Protein AF-A0A3P6QMV1-F1 (afdb_monomer_lite)

InterPro domains:
  IPR007472 N-end rule aminoacyl transferase, C-terminal [PF04377] (5-106)
  IPR030700 N-end rule aminoacyl transferase [PTHR21367] (3-105)

Organism: Dibothriocephalus latus (NCBI:txid60516)

Sequence (137 aa):
MAAEHKVYADYQMAVHGDSADEVKLSQFLRFLVQSPLVSSDSGRKQKKGEEAPGFGSYHQQYWLDGEKLIAIGVVDLLPGCLSSVYLFYHPDYAFLRLGTYAALRFAHESRVYLALSPPPPRFPFYFRLFLVAVGSA

Structure (mmCIF, N/CA/C/O backbone):
data_AF-A0A3P6QMV1-F1
#
_entry.id   AF-A0A3P6QMV1-F1
#
loop_
_atom_site.group_PDB
_atom_site.id
_atom_site.type_symbol
_atom_site.label_atom_id
_atom_site.label_alt_id
_atom_site.label_comp_id
_atom_site.label_asym_id
_atom_site.label_entity_id
_atom_site.label_seq_id
_atom_site.pdbx_PDB_ins_code
_atom_site.Cartn_x
_atom_site.Cartn_y
_atom_site.Cartn_z
_atom_site.occupancy
_atom_site.B_iso_or_equiv
_atom_site.auth_seq_id
_atom_site.auth_comp_id
_atom_site.auth_asym_id
_atom_site.auth_atom_id
_atom_site.pdbx_PDB_model_num
ATOM 1 N N . MET A 1 1 ? 3.084 10.253 3.463 1.00 76.50 1 MET A N 1
ATOM 2 C CA . MET A 1 1 ? 3.637 9.765 4.752 1.00 76.50 1 MET A CA 1
ATOM 3 C C . MET A 1 1 ? 2.637 9.718 5.904 1.00 76.50 1 MET A C 1
ATOM 5 O O . MET A 1 1 ? 2.316 8.614 6.311 1.00 76.50 1 MET A O 1
ATOM 9 N N . ALA A 1 2 ? 2.119 10.835 6.442 1.00 86.81 2 ALA A N 1
ATOM 10 C CA . ALA A 1 2 ? 1.212 10.777 7.607 1.00 86.81 2 ALA A CA 1
ATOM 11 C C . ALA A 1 2 ? -0.096 10.006 7.327 1.00 86.81 2 ALA A C 1
ATOM 13 O O . ALA A 1 2 ? -0.497 9.161 8.122 1.00 86.81 2 ALA A O 1
ATOM 14 N N . ALA A 1 3 ? -0.712 10.241 6.162 1.00 92.75 3 ALA A N 1
ATOM 15 C CA . ALA A 1 3 ? -1.906 9.512 5.729 1.00 92.75 3 ALA A CA 1
ATOM 16 C C . ALA A 1 3 ? -1.643 8.004 5.559 1.00 92.75 3 ALA A C 1
ATOM 18 O O . ALA A 1 3 ? -2.430 7.182 6.009 1.00 92.75 3 ALA A O 1
ATOM 19 N N . GLU A 1 4 ? -0.508 7.634 4.967 1.00 95.38 4 GLU A N 1
ATOM 20 C CA . GLU A 1 4 ? -0.131 6.230 4.756 1.00 95.38 4 GLU A CA 1
ATOM 21 C C . GLU A 1 4 ? 0.153 5.514 6.075 1.00 95.38 4 GLU A C 1
ATOM 23 O O . GLU A 1 4 ? -0.326 4.404 6.275 1.00 95.38 4 GLU A O 1
ATOM 28 N N . HIS A 1 5 ? 0.863 6.165 7.004 1.00 95.25 5 HIS A N 1
ATOM 29 C CA . HIS A 1 5 ? 1.082 5.620 8.342 1.00 95.25 5 HIS A CA 1
ATOM 30 C C . HIS A 1 5 ? -0.243 5.380 9.070 1.00 95.25 5 HIS A C 1
ATOM 32 O O . HIS A 1 5 ? -0.383 4.375 9.757 1.00 95.25 5 HIS A O 1
ATOM 38 N N . LYS A 1 6 ? -1.232 6.269 8.894 1.00 96.31 6 LYS A N 1
ATOM 39 C CA . LYS A 1 6 ? -2.564 6.061 9.466 1.00 96.31 6 LYS A CA 1
ATOM 40 C C . LYS A 1 6 ? -3.220 4.795 8.905 1.00 96.31 6 LYS A C 1
ATOM 42 O O . LYS A 1 6 ? -3.659 3.962 9.685 1.00 96.31 6 LYS A O 1
ATOM 47 N N . VAL A 1 7 ? -3.229 4.620 7.580 1.00 97.06 7 VAL A N 1
ATOM 48 C CA . VAL A 1 7 ? -3.792 3.412 6.947 1.00 97.06 7 VAL A CA 1
ATOM 49 C C . VAL A 1 7 ? -3.051 2.153 7.408 1.00 97.06 7 VAL A C 1
ATOM 51 O O . VAL A 1 7 ? -3.685 1.139 7.677 1.00 97.06 7 VAL A O 1
ATOM 54 N N . TYR A 1 8 ? -1.724 2.220 7.543 1.00 96.50 8 TYR A N 1
ATOM 55 C CA . TYR A 1 8 ? -0.920 1.128 8.091 1.00 96.50 8 TYR A CA 1
ATOM 56 C C . TYR A 1 8 ? -1.321 0.794 9.528 1.00 96.50 8 TYR A C 1
ATOM 58 O O . TYR A 1 8 ? -1.533 -0.374 9.834 1.00 96.50 8 TYR A O 1
ATOM 66 N N . ALA A 1 9 ? -1.457 1.799 10.393 1.00 96.31 9 ALA A N 1
ATOM 67 C CA . ALA A 1 9 ? -1.820 1.593 11.788 1.00 96.31 9 ALA A CA 1
ATOM 68 C C . ALA A 1 9 ? -3.217 0.990 11.939 1.00 96.31 9 ALA A C 1
ATOM 70 O O . ALA A 1 9 ? -3.372 -0.015 12.628 1.00 96.31 9 ALA A O 1
ATOM 71 N N . ASP A 1 10 ? -4.203 1.545 11.228 1.00 96.81 10 ASP A N 1
ATOM 72 C CA . ASP A 1 10 ? -5.565 1.011 11.217 1.00 96.81 10 ASP A CA 1
ATOM 73 C C . ASP A 1 10 ? -5.568 -0.457 10.742 1.00 96.81 10 ASP A C 1
ATOM 75 O O . ASP A 1 10 ? -6.268 -1.296 11.306 1.00 96.81 10 ASP A O 1
ATOM 79 N N . TYR A 1 11 ? -4.754 -0.784 9.729 1.00 96.88 11 TYR A N 1
ATOM 80 C CA . TYR A 1 11 ? -4.605 -2.145 9.215 1.00 96.88 11 TYR A CA 1
ATOM 81 C C . TYR A 1 11 ? -3.943 -3.094 10.223 1.00 96.88 11 TYR A C 1
ATOM 83 O O . TYR A 1 11 ? -4.471 -4.178 10.452 1.00 96.88 11 TYR A O 1
ATOM 91 N N . GLN A 1 12 ? -2.822 -2.708 10.845 1.00 96.12 12 GLN A N 1
ATOM 92 C CA . GLN A 1 12 ? -2.146 -3.541 11.851 1.00 96.12 12 GLN A CA 1
ATOM 93 C C . GLN A 1 12 ? -3.085 -3.854 13.020 1.00 96.12 12 GLN A C 1
ATOM 95 O O . GLN A 1 12 ? -3.250 -5.013 13.388 1.00 96.12 12 GLN A O 1
ATOM 100 N N . MET A 1 13 ? -3.794 -2.848 13.532 1.00 96.19 13 MET A N 1
ATOM 101 C CA . MET A 1 13 ? -4.713 -3.039 14.654 1.00 96.19 13 MET A CA 1
ATOM 102 C C . MET A 1 13 ? -5.917 -3.915 14.286 1.00 96.19 13 MET A C 1
ATOM 104 O O . MET A 1 13 ? -6.312 -4.782 15.060 1.00 96.19 13 MET A O 1
ATOM 108 N N . ALA A 1 14 ? -6.516 -3.707 13.109 1.00 96.19 14 ALA A N 1
ATOM 109 C CA . ALA A 1 14 ? -7.739 -4.413 12.726 1.00 96.19 14 ALA A CA 1
ATOM 110 C C . ALA A 1 14 ? -7.492 -5.819 12.157 1.00 96.19 14 ALA A C 1
ATOM 112 O O . ALA A 1 14 ? -8.328 -6.701 12.341 1.00 96.19 14 ALA A O 1
ATOM 113 N N . VAL A 1 15 ? -6.387 -6.021 11.433 1.00 93.69 15 VAL A N 1
ATOM 114 C CA . VAL A 1 15 ? -6.100 -7.269 10.703 1.00 93.69 15 VAL A CA 1
ATOM 115 C C . VAL A 1 15 ? -5.049 -8.118 11.412 1.00 93.69 15 VAL A C 1
ATOM 117 O O . VAL A 1 15 ? -5.172 -9.341 11.418 1.00 93.69 15 VAL A O 1
ATOM 120 N N . HIS A 1 16 ? -4.034 -7.499 12.022 1.00 92.12 16 HIS A N 1
ATOM 121 C CA . HIS A 1 16 ? -2.992 -8.217 12.766 1.00 92.12 16 HIS A CA 1
ATOM 122 C C . HIS A 1 16 ? -3.253 -8.276 14.277 1.00 92.12 16 HIS A C 1
ATOM 124 O O . HIS A 1 16 ? -2.718 -9.159 14.942 1.00 92.12 16 HIS A O 1
ATOM 130 N N . GLY A 1 17 ? -4.143 -7.427 14.799 1.00 93.56 17 GLY A N 1
ATOM 131 C CA . GLY A 1 17 ? -4.502 -7.407 16.218 1.00 93.56 17 GLY A CA 1
ATOM 132 C C . GLY A 1 17 ? -3.474 -6.708 17.107 1.00 93.56 17 GLY A C 1
ATOM 133 O O . GLY A 1 17 ? -3.569 -6.828 18.327 1.00 93.56 17 GLY A O 1
ATOM 134 N N . ASP A 1 18 ? -2.521 -5.987 16.511 1.00 93.94 18 ASP A N 1
ATOM 135 C CA . ASP A 1 18 ? -1.515 -5.206 17.229 1.00 93.94 18 ASP A CA 1
ATOM 136 C C . ASP A 1 18 ? -2.187 -4.125 18.090 1.00 93.94 18 ASP A C 1
ATOM 138 O O . ASP A 1 18 ? -3.172 -3.492 17.685 1.00 93.94 18 ASP A O 1
ATOM 142 N N . SER A 1 19 ? -1.640 -3.855 19.272 1.00 94.69 19 SER A N 1
ATOM 143 C CA . SER A 1 19 ? -2.094 -2.731 20.087 1.00 94.69 19 SER A CA 1
ATOM 144 C C . SER A 1 19 ? -1.562 -1.396 19.549 1.00 94.69 19 SER A C 1
ATOM 146 O O . SER A 1 19 ? -0.553 -1.315 18.847 1.00 94.69 19 SER A O 1
ATOM 148 N N . ALA A 1 20 ? -2.221 -0.288 19.900 1.00 92.12 20 ALA A N 1
ATOM 149 C CA . ALA A 1 20 ? -1.821 1.037 19.418 1.00 92.12 20 ALA A CA 1
ATOM 150 C C . ALA A 1 20 ? -0.386 1.438 19.833 1.00 92.12 20 ALA A C 1
ATOM 152 O O . ALA A 1 20 ? 0.255 2.231 19.146 1.00 92.12 20 ALA A O 1
ATOM 153 N N . ASP A 1 21 ? 0.125 0.907 20.947 1.00 91.81 21 ASP A N 1
ATOM 154 C CA . ASP A 1 21 ? 1.493 1.127 21.431 1.00 91.81 21 ASP A CA 1
ATOM 155 C C . ASP A 1 21 ? 2.549 0.244 20.734 1.00 91.81 21 ASP A C 1
ATOM 157 O O . ASP A 1 21 ? 3.736 0.602 20.697 1.00 91.81 21 ASP A O 1
ATOM 161 N N . GLU A 1 22 ? 2.125 -0.867 20.129 1.00 90.12 22 GLU A N 1
ATOM 162 C CA . GLU A 1 22 ? 2.971 -1.736 19.308 1.00 90.12 22 GLU A CA 1
ATOM 163 C C . GLU A 1 22 ? 3.198 -1.155 17.909 1.00 90.12 22 GLU A C 1
ATOM 165 O O . GLU A 1 22 ? 4.281 -1.320 17.342 1.00 90.12 22 GLU A O 1
ATOM 170 N N . VAL A 1 23 ? 2.237 -0.395 17.374 1.00 92.81 23 VAL A N 1
ATOM 171 C CA . VAL A 1 23 ? 2.340 0.223 16.045 1.00 92.81 23 VAL A CA 1
ATOM 172 C C . VAL A 1 23 ? 3.199 1.492 16.080 1.00 92.81 23 VAL A C 1
ATOM 174 O O . VAL A 1 23 ? 2.715 2.626 16.137 1.00 92.81 23 VAL A O 1
ATOM 177 N N . LYS A 1 24 ? 4.522 1.324 16.004 1.00 92.88 24 LYS A N 1
ATOM 178 C CA . LYS A 1 24 ? 5.463 2.455 16.025 1.00 92.88 24 LYS A CA 1
ATOM 179 C C . LYS A 1 24 ? 5.752 2.981 14.624 1.00 92.88 24 LYS A C 1
ATOM 181 O O . LYS A 1 24 ? 6.102 2.230 13.712 1.00 92.88 24 LYS A O 1
ATOM 186 N N . LEU A 1 25 ? 5.790 4.309 14.498 1.00 93.06 25 LEU A N 1
ATOM 187 C CA . LEU A 1 25 ? 6.206 4.989 13.266 1.00 93.06 25 LEU A CA 1
ATOM 188 C C . LEU A 1 25 ? 7.588 4.528 12.779 1.00 93.06 25 LEU A C 1
ATOM 190 O O . LEU A 1 25 ? 7.807 4.385 11.581 1.00 93.06 25 LEU A O 1
ATOM 194 N N . SER A 1 26 ? 8.523 4.255 13.691 1.00 93.12 26 SER A N 1
ATOM 195 C CA . SER A 1 26 ? 9.859 3.767 13.333 1.00 93.12 26 SER A CA 1
ATOM 196 C C . SER A 1 26 ? 9.832 2.399 12.646 1.00 93.12 26 SER A C 1
ATOM 198 O O . SER A 1 26 ? 10.632 2.166 11.741 1.00 93.12 26 SER A O 1
ATOM 200 N N . GLN A 1 27 ? 8.908 1.509 13.026 1.00 90.12 27 GLN A N 1
ATOM 201 C CA . GLN A 1 27 ? 8.728 0.219 12.358 1.00 90.12 27 GLN A CA 1
ATOM 202 C C . GLN A 1 27 ? 8.158 0.412 10.955 1.00 90.12 27 GLN A C 1
ATOM 204 O O . GLN A 1 27 ? 8.713 -0.152 10.017 1.00 90.12 27 GLN A O 1
ATOM 209 N N . PHE A 1 28 ? 7.138 1.262 10.799 1.00 92.38 28 PHE A N 1
ATOM 210 C CA . PHE A 1 28 ? 6.592 1.621 9.487 1.00 92.38 28 PHE A CA 1
ATOM 211 C C . PHE A 1 28 ? 7.672 2.185 8.556 1.00 92.38 28 PHE A C 1
ATOM 213 O O . PHE A 1 28 ? 7.842 1.705 7.437 1.00 92.38 28 PHE A O 1
ATOM 220 N N . LEU A 1 29 ? 8.451 3.161 9.038 1.00 92.56 29 LEU A N 1
ATOM 221 C CA . LEU A 1 29 ? 9.528 3.769 8.258 1.00 92.56 29 LEU A CA 1
ATOM 222 C C . LEU A 1 29 ? 10.574 2.732 7.847 1.00 92.56 29 LEU A C 1
ATOM 224 O O . LEU A 1 29 ? 10.938 2.663 6.679 1.00 92.56 29 LEU A O 1
ATOM 228 N N . ARG A 1 30 ? 11.039 1.905 8.786 1.00 90.31 30 ARG A N 1
ATOM 229 C CA . ARG A 1 30 ? 12.067 0.898 8.511 1.00 90.31 30 ARG A CA 1
ATOM 230 C C . ARG A 1 30 ? 11.584 -0.195 7.557 1.00 90.31 30 ARG A C 1
ATOM 232 O O . ARG A 1 30 ? 12.380 -0.687 6.771 1.00 90.31 30 ARG A O 1
ATOM 239 N N . PHE A 1 31 ? 10.327 -0.619 7.677 1.00 86.88 31 PHE A N 1
ATOM 240 C CA . PHE A 1 31 ? 9.813 -1.784 6.956 1.00 86.88 31 PHE A CA 1
ATOM 241 C C . PHE A 1 31 ? 9.252 -1.440 5.576 1.00 86.88 31 PHE A C 1
ATOM 243 O O . PHE A 1 31 ? 9.443 -2.210 4.642 1.00 86.88 31 PHE A O 1
ATOM 250 N N . LEU A 1 32 ? 8.559 -0.305 5.449 1.00 90.69 32 LEU A N 1
ATOM 251 C CA . LEU A 1 32 ? 7.801 0.019 4.237 1.00 90.69 32 LEU A CA 1
ATOM 252 C C . LEU A 1 32 ? 8.353 1.225 3.484 1.00 90.69 32 LEU A C 1
ATOM 254 O O . LEU A 1 32 ? 8.109 1.336 2.294 1.00 90.69 32 LEU A O 1
ATOM 258 N N . VAL A 1 33 ? 9.112 2.108 4.137 1.00 88.38 33 VAL A N 1
ATOM 259 C CA . VAL A 1 33 ? 9.564 3.369 3.522 1.00 88.38 33 VAL A CA 1
ATOM 260 C C . VAL A 1 33 ? 11.039 3.325 3.146 1.00 88.38 33 VAL A C 1
ATOM 262 O O . VAL A 1 33 ? 11.429 3.753 2.062 1.00 88.38 33 VAL A O 1
ATOM 265 N N . GLN A 1 34 ? 11.882 2.842 4.054 1.00 87.81 34 GLN A N 1
ATOM 266 C CA . GLN A 1 34 ? 13.310 2.711 3.822 1.00 87.81 34 GLN A CA 1
ATOM 267 C C . GLN A 1 34 ? 13.557 1.491 2.941 1.00 87.81 34 GLN A C 1
ATOM 269 O O . GLN A 1 34 ? 13.321 0.359 3.353 1.00 87.81 34 GLN A O 1
ATOM 274 N N . SER A 1 35 ? 14.059 1.731 1.732 1.00 83.88 35 SER A N 1
ATOM 275 C CA . SER A 1 35 ? 14.425 0.663 0.812 1.00 83.88 35 SER A CA 1
ATOM 276 C C . SER A 1 35 ? 15.927 0.381 0.873 1.00 83.88 35 SER A C 1
ATOM 278 O O . SER A 1 35 ? 16.723 1.324 0.831 1.00 83.88 35 SER A O 1
ATOM 280 N N . PRO A 1 36 ? 16.346 -0.897 0.931 1.00 81.12 36 PRO A N 1
ATOM 281 C CA . PRO A 1 36 ? 17.743 -1.273 0.743 1.00 81.12 36 PRO A CA 1
ATOM 282 C C . PRO A 1 36 ? 18.169 -1.194 -0.731 1.00 81.12 36 PRO A C 1
ATOM 284 O O . PRO A 1 36 ? 19.356 -1.334 -1.029 1.00 81.12 36 PRO A O 1
ATOM 287 N N . LEU A 1 37 ? 17.224 -1.011 -1.664 1.00 79.38 37 LEU A N 1
ATOM 288 C CA . LEU A 1 37 ? 17.529 -0.878 -3.081 1.00 79.38 37 LEU A CA 1
ATOM 289 C C . LEU A 1 37 ? 18.240 0.452 -3.317 1.00 79.38 37 LEU A C 1
ATOM 291 O O . LEU A 1 37 ? 17.646 1.527 -3.251 1.00 79.38 37 LEU A O 1
ATOM 295 N N . VAL A 1 38 ? 19.530 0.367 -3.623 1.00 66.88 38 VAL A N 1
ATOM 296 C CA . VAL A 1 38 ? 20.301 1.516 -4.085 1.00 66.88 38 VAL A CA 1
ATOM 297 C C . VAL A 1 38 ? 19.881 1.780 -5.524 1.00 66.88 38 VAL A C 1
ATOM 299 O O . VAL A 1 38 ? 20.097 0.940 -6.400 1.00 66.88 38 VAL A O 1
ATOM 302 N N . SER A 1 39 ? 19.277 2.939 -5.772 1.00 58.84 39 SER A N 1
ATOM 303 C CA . SER A 1 39 ? 18.993 3.439 -7.113 1.00 58.84 39 SER A CA 1
ATOM 304 C C . SER A 1 39 ? 20.318 3.671 -7.834 1.00 58.84 39 SER A C 1
ATOM 306 O O . SER A 1 39 ? 20.903 4.749 -7.789 1.00 58.84 39 SER A O 1
ATOM 308 N N . SER A 1 40 ? 20.857 2.627 -8.456 1.00 53.19 40 SER A N 1
ATOM 309 C CA . SER A 1 40 ? 21.959 2.790 -9.383 1.00 53.19 40 SER A CA 1
ATOM 310 C C . SER A 1 40 ? 21.377 3.445 -10.633 1.00 53.19 40 SER A C 1
ATOM 312 O O . SER A 1 40 ? 20.696 2.782 -11.421 1.00 53.19 40 SER A O 1
ATOM 314 N N . ASP A 1 41 ? 21.657 4.730 -10.833 1.00 52.50 41 ASP A N 1
ATOM 315 C CA . ASP A 1 41 ? 21.299 5.514 -12.030 1.00 52.50 41 ASP A CA 1
ATOM 316 C C . ASP A 1 41 ? 21.848 4.919 -13.352 1.00 52.50 41 ASP A C 1
ATOM 318 O O . ASP A 1 41 ? 21.700 5.484 -14.433 1.00 52.50 41 ASP A O 1
ATOM 322 N N . SER A 1 42 ? 22.505 3.760 -13.302 1.00 47.72 42 SER A N 1
ATOM 323 C CA . SER A 1 42 ? 23.306 3.173 -14.370 1.00 47.72 42 SER A CA 1
ATOM 324 C C . SER A 1 42 ? 22.551 2.243 -15.330 1.00 47.72 42 SER A C 1
ATOM 326 O O . SER A 1 42 ? 23.131 1.836 -16.336 1.00 47.72 42 SER A O 1
ATOM 328 N N . GLY A 1 43 ? 21.284 1.895 -15.072 1.00 51.03 43 GLY A N 1
ATOM 329 C CA . GLY A 1 43 ? 20.560 0.895 -15.880 1.00 51.03 43 GLY A CA 1
ATOM 330 C C . GLY A 1 43 ? 19.566 1.452 -16.907 1.00 51.03 43 GLY A C 1
ATOM 331 O O . GLY A 1 43 ? 19.513 0.984 -18.045 1.00 51.03 43 GLY A O 1
ATOM 332 N N . ARG A 1 44 ? 18.768 2.458 -16.530 1.00 54.00 44 ARG A N 1
ATOM 333 C CA . ARG A 1 44 ? 17.817 3.124 -17.431 1.00 54.00 44 ARG A CA 1
ATOM 334 C C . ARG A 1 44 ? 18.456 4.413 -17.924 1.00 54.00 44 ARG A C 1
ATOM 336 O O . ARG A 1 44 ? 18.413 5.425 -17.238 1.00 54.00 44 ARG A O 1
ATOM 343 N N . LYS A 1 45 ? 19.034 4.399 -19.130 1.00 48.34 45 LYS A N 1
ATOM 344 C CA . LYS A 1 45 ? 19.286 5.657 -19.846 1.00 48.34 45 LYS A CA 1
ATOM 3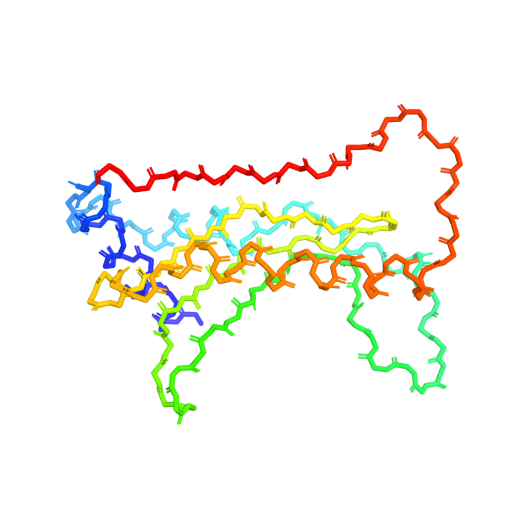45 C C . LYS A 1 45 ? 17.927 6.308 -20.068 1.00 48.34 45 LYS A C 1
ATOM 347 O O . LYS A 1 45 ? 17.210 5.893 -20.974 1.00 48.34 45 LYS A O 1
ATOM 352 N N . GLN A 1 46 ? 17.573 7.272 -19.224 1.00 50.09 46 GLN A N 1
ATOM 353 C CA . GLN A 1 46 ? 16.405 8.119 -19.415 1.00 50.09 46 GLN A CA 1
ATOM 354 C C . GLN A 1 46 ? 16.573 8.762 -20.794 1.00 50.09 46 GLN A C 1
ATOM 356 O O . GLN A 1 46 ? 17.434 9.623 -20.997 1.00 50.09 46 GLN A O 1
ATOM 361 N N . LYS A 1 47 ? 15.847 8.260 -21.799 1.00 47.59 47 LYS A N 1
ATOM 362 C CA . LYS A 1 47 ? 15.827 8.928 -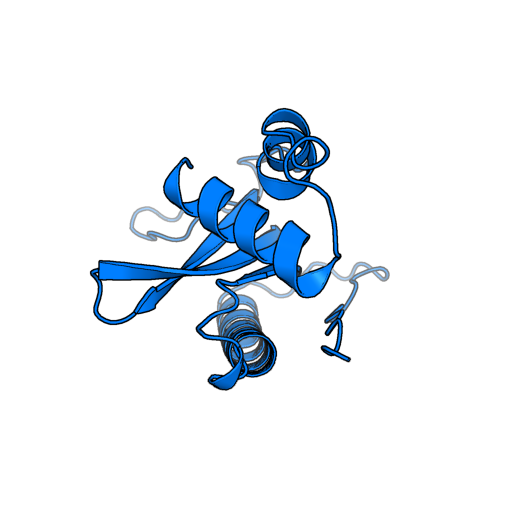23.095 1.00 47.59 47 LYS A CA 1
ATOM 363 C C . LYS A 1 47 ? 15.178 10.281 -22.855 1.00 47.59 47 LYS A C 1
ATOM 365 O O . LYS A 1 47 ? 14.170 10.381 -22.161 1.00 47.59 47 LYS A O 1
ATOM 370 N N . LYS A 1 48 ? 15.788 11.334 -23.394 1.00 38.31 48 LYS A N 1
ATOM 371 C CA . LYS A 1 48 ? 15.299 12.709 -23.268 1.00 38.31 48 LYS A CA 1
ATOM 372 C C . LYS A 1 48 ? 13.838 12.747 -23.760 1.00 38.31 48 LYS A C 1
ATOM 374 O O . LYS A 1 48 ? 13.615 12.600 -24.957 1.00 38.31 48 LYS A O 1
ATOM 379 N N . GLY A 1 49 ? 12.878 12.875 -22.838 1.00 52.09 49 GLY A N 1
ATOM 380 C CA . GLY A 1 49 ? 11.433 12.852 -23.118 1.00 52.09 49 GLY A CA 1
ATOM 381 C C . GLY A 1 49 ? 10.634 11.668 -22.542 1.00 52.09 49 GLY A C 1
ATOM 382 O O . GLY A 1 49 ? 9.416 11.682 -22.663 1.00 52.09 49 GLY A O 1
ATOM 383 N N . GLU A 1 50 ? 11.262 10.667 -21.911 1.00 56.00 50 GLU A N 1
ATOM 384 C CA . GLU A 1 50 ? 10.550 9.570 -21.228 1.00 56.00 50 GLU A CA 1
ATOM 385 C C . GLU A 1 50 ? 10.396 9.850 -19.721 1.00 56.00 50 GLU A C 1
ATOM 387 O O . GLU A 1 50 ? 11.361 9.776 -18.960 1.00 56.00 50 GLU A O 1
ATOM 392 N N . GLU A 1 51 ? 9.163 10.114 -19.275 1.00 58.88 51 GLU A N 1
ATOM 393 C CA . GLU A 1 51 ? 8.764 10.297 -17.863 1.00 58.88 51 GLU A CA 1
ATOM 394 C C . GLU A 1 51 ? 8.665 8.967 -17.083 1.00 58.88 51 GLU A C 1
ATOM 396 O O . GLU A 1 51 ? 7.831 8.799 -16.195 1.00 58.88 51 GLU A O 1
ATOM 401 N N . ALA A 1 52 ? 9.476 7.964 -17.424 1.00 65.94 52 ALA A N 1
ATOM 402 C CA . ALA A 1 52 ? 9.450 6.700 -16.695 1.00 65.94 52 ALA A CA 1
ATOM 403 C C . ALA A 1 52 ? 10.209 6.836 -15.358 1.00 65.94 52 ALA A C 1
ATOM 405 O O . ALA A 1 52 ? 11.322 7.378 -15.349 1.00 65.94 52 ALA A O 1
ATOM 406 N N . PRO A 1 53 ? 9.666 6.314 -14.238 1.00 72.25 53 PRO A N 1
ATOM 407 C CA . PRO A 1 53 ? 10.366 6.322 -12.957 1.00 72.25 53 PRO A CA 1
ATOM 408 C C . PRO A 1 53 ? 11.662 5.496 -13.019 1.00 72.25 53 PRO A C 1
ATOM 410 O O . PRO A 1 53 ? 11.781 4.539 -13.794 1.00 72.25 53 PRO A O 1
ATOM 413 N N . GLY A 1 54 ? 12.647 5.877 -12.205 1.00 79.12 54 GLY A N 1
ATOM 414 C CA . GLY A 1 54 ? 13.889 5.119 -12.024 1.00 79.12 54 GLY A CA 1
ATOM 415 C C . GLY A 1 54 ? 13.659 3.745 -11.381 1.00 79.12 54 GLY A C 1
ATOM 416 O O . GLY A 1 54 ? 12.538 3.377 -11.049 1.00 79.12 54 GLY A O 1
ATOM 417 N N . PHE A 1 55 ? 14.721 2.955 -11.219 1.00 84.62 55 PHE A N 1
ATOM 418 C CA . PHE A 1 55 ? 14.636 1.732 -10.414 1.00 84.62 55 PHE A CA 1
ATOM 419 C C . PHE A 1 55 ? 14.630 2.078 -8.922 1.00 84.62 55 PHE A C 1
ATOM 421 O O . PHE A 1 55 ? 15.357 2.977 -8.499 1.00 84.62 55 PHE A O 1
ATOM 428 N N . GLY A 1 56 ? 13.831 1.356 -8.138 1.00 87.81 56 GLY A N 1
ATOM 429 C CA . GLY A 1 56 ? 13.657 1.607 -6.707 1.00 87.81 56 GLY A CA 1
ATOM 430 C C . GLY A 1 56 ? 12.335 1.071 -6.161 1.00 87.81 56 GLY A C 1
ATOM 431 O O . GLY A 1 56 ? 11.578 0.420 -6.883 1.00 87.81 56 GLY A O 1
ATOM 432 N N . SER A 1 57 ? 12.069 1.354 -4.887 1.00 89.38 57 SER A N 1
ATOM 433 C CA . SER A 1 57 ? 10.806 1.017 -4.218 1.00 89.38 57 SER A CA 1
ATOM 434 C C . SER A 1 57 ? 9.828 2.185 -4.275 1.00 89.38 57 SER A C 1
ATOM 436 O O . SER A 1 57 ? 10.208 3.340 -4.078 1.00 89.38 57 SER A O 1
ATOM 438 N N . TYR A 1 58 ? 8.559 1.877 -4.515 1.00 90.62 58 TYR A N 1
ATOM 439 C CA . TYR A 1 58 ? 7.493 2.849 -4.706 1.00 90.62 58 TYR A CA 1
ATOM 440 C C . TYR A 1 58 ? 6.243 2.466 -3.921 1.00 90.62 58 TYR A C 1
ATOM 442 O O . TYR A 1 58 ? 5.922 1.289 -3.759 1.00 90.62 58 TYR A O 1
ATOM 450 N N . HIS A 1 59 ? 5.499 3.481 -3.484 1.00 93.44 59 HIS A N 1
ATOM 451 C CA . HIS A 1 59 ? 4.164 3.315 -2.924 1.00 93.44 59 HIS A CA 1
ATOM 452 C C . HIS A 1 59 ? 3.110 3.551 -4.002 1.00 93.44 59 HIS A C 1
ATOM 454 O O . HIS A 1 59 ? 2.892 4.675 -4.456 1.00 93.44 59 HIS A O 1
ATOM 460 N N . GLN A 1 60 ? 2.427 2.485 -4.392 1.00 93.88 60 GLN A N 1
ATOM 461 C CA . GLN A 1 60 ? 1.251 2.530 -5.240 1.00 93.88 60 GLN A CA 1
ATOM 462 C C . GLN A 1 60 ? 0.025 2.842 -4.382 1.00 93.88 60 GLN A C 1
ATOM 464 O O . GLN A 1 60 ? -0.479 1.988 -3.652 1.00 93.88 60 GLN A O 1
ATOM 469 N N . GLN A 1 61 ? -0.438 4.086 -4.452 1.00 95.31 61 GLN A N 1
ATOM 470 C CA . GLN A 1 61 ? -1.563 4.576 -3.663 1.00 95.31 61 GLN A CA 1
ATOM 471 C C . GLN A 1 61 ? -2.900 4.370 -4.378 1.00 95.31 61 GLN A C 1
ATOM 473 O O . GLN A 1 61 ? -3.039 4.657 -5.567 1.00 95.31 61 GLN A O 1
ATOM 478 N N . TYR A 1 62 ? -3.904 3.937 -3.621 1.00 95.50 62 TYR A N 1
ATOM 479 C CA . TYR A 1 62 ? -5.267 3.729 -4.095 1.00 95.50 62 TYR A CA 1
ATOM 480 C C . TYR A 1 62 ? -6.189 4.755 -3.437 1.00 95.50 62 TYR A C 1
ATOM 482 O O . TYR A 1 62 ? -6.490 4.654 -2.245 1.00 95.50 62 TYR A O 1
ATOM 490 N N . TRP A 1 63 ? -6.611 5.750 -4.215 1.00 96.25 63 TRP A N 1
ATOM 491 C CA . TRP A 1 63 ? -7.472 6.840 -3.763 1.00 96.25 63 TRP A CA 1
ATOM 492 C C . TRP A 1 63 ? -8.915 6.601 -4.200 1.00 96.25 63 TRP A C 1
ATOM 494 O O . TRP A 1 63 ? -9.181 6.407 -5.385 1.00 96.25 63 TRP A O 1
ATOM 504 N N . LEU A 1 64 ? -9.838 6.630 -3.243 1.00 95.50 64 LEU A N 1
ATOM 505 C CA . LEU A 1 64 ? -11.271 6.621 -3.492 1.00 95.50 64 LEU A CA 1
ATOM 506 C C . LEU A 1 64 ? -11.738 8.056 -3.735 1.00 95.50 64 LEU A C 1
ATOM 508 O O . LEU A 1 64 ? -11.478 8.937 -2.911 1.00 95.50 64 LEU A O 1
ATOM 512 N N . ASP A 1 65 ? -12.361 8.271 -4.893 1.00 94.88 65 ASP A N 1
ATOM 513 C CA . ASP A 1 65 ? -12.905 9.556 -5.353 1.00 94.88 65 ASP A CA 1
ATOM 514 C C . ASP A 1 65 ? -11.903 10.727 -5.330 1.00 94.88 65 ASP A C 1
ATOM 516 O O . ASP A 1 65 ? -12.278 11.891 -5.320 1.00 94.88 65 ASP A O 1
ATOM 520 N N . GLY A 1 66 ? -10.601 10.424 -5.331 1.00 93.75 66 GLY A N 1
ATOM 521 C CA . GLY A 1 66 ? -9.529 11.421 -5.259 1.00 93.75 66 GLY A CA 1
ATOM 522 C C . GLY A 1 66 ? -9.317 12.049 -3.876 1.00 93.75 66 GLY A C 1
ATOM 523 O O . GLY A 1 66 ? -8.380 12.825 -3.714 1.00 93.75 66 GLY A O 1
ATOM 524 N N . GLU A 1 67 ? -10.123 11.694 -2.873 1.00 93.69 67 GLU A N 1
ATOM 525 C CA . GLU A 1 67 ? -10.111 12.350 -1.558 1.00 93.69 67 GLU A CA 1
ATOM 526 C C . GLU A 1 67 ? -9.574 11.454 -0.442 1.00 93.69 67 GLU A C 1
ATOM 528 O O . GLU A 1 67 ? -8.895 11.933 0.470 1.00 93.69 67 GLU A O 1
ATOM 533 N N . LYS A 1 68 ? -9.857 10.146 -0.495 1.00 94.75 68 LYS A N 1
ATOM 534 C CA . LYS A 1 68 ? -9.517 9.225 0.595 1.00 94.75 68 LYS A CA 1
ATOM 535 C C . LYS A 1 68 ? -8.555 8.137 0.146 1.00 94.75 68 LYS A C 1
ATOM 537 O O . LYS A 1 68 ? -8.881 7.313 -0.702 1.00 94.75 68 LYS A O 1
ATOM 542 N N . LEU A 1 69 ? -7.384 8.088 0.773 1.00 96.62 69 LEU A N 1
ATOM 543 C CA . LEU A 1 69 ? -6.431 6.997 0.598 1.00 96.62 69 LEU A CA 1
ATOM 544 C C . LEU A 1 69 ? -6.951 5.739 1.306 1.00 96.62 69 LEU A C 1
ATOM 546 O O . LEU A 1 69 ? -7.086 5.730 2.530 1.00 96.62 69 LEU A O 1
ATOM 550 N N . ILE A 1 70 ? -7.243 4.687 0.539 1.00 97.19 70 ILE A N 1
ATOM 551 C CA . ILE A 1 70 ? -7.862 3.456 1.056 1.00 97.19 70 ILE A CA 1
ATOM 552 C C . ILE A 1 70 ? -6.945 2.233 1.011 1.00 97.19 70 ILE A C 1
ATOM 554 O O . ILE A 1 70 ? -7.192 1.280 1.742 1.00 97.19 70 ILE A O 1
ATOM 558 N N . ALA A 1 71 ? -5.889 2.239 0.197 1.00 97.12 71 ALA A N 1
ATOM 559 C CA . ALA A 1 71 ? -4.867 1.194 0.200 1.00 97.12 71 ALA A CA 1
ATOM 560 C C . ALA A 1 71 ? -3.524 1.710 -0.306 1.00 97.12 71 ALA A C 1
ATOM 562 O O . ALA A 1 71 ? -3.454 2.705 -1.033 1.00 97.12 71 ALA A O 1
ATOM 563 N N . ILE A 1 72 ? -2.462 1.010 0.080 1.00 97.31 72 ILE A N 1
ATOM 564 C CA . ILE A 1 72 ? -1.100 1.254 -0.377 1.00 97.31 72 ILE A CA 1
ATOM 565 C C . ILE A 1 72 ? -0.447 -0.094 -0.681 1.00 97.31 72 ILE A C 1
ATOM 567 O O . ILE A 1 72 ? -0.371 -0.963 0.189 1.00 97.31 72 ILE A O 1
ATOM 571 N N . GLY 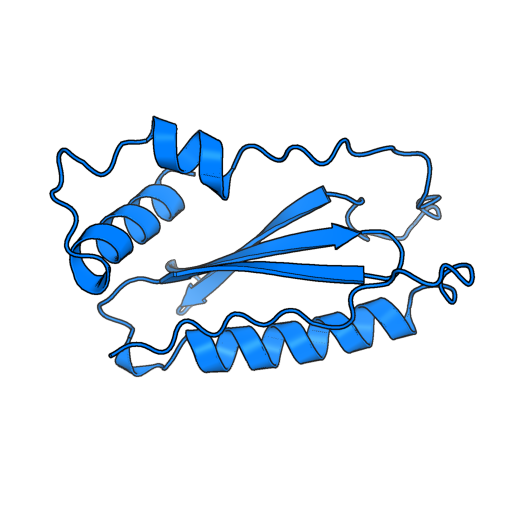A 1 73 ? 0.040 -0.250 -1.911 1.00 95.38 73 GLY A N 1
ATOM 572 C CA . GLY A 1 73 ? 0.945 -1.329 -2.301 1.00 95.38 73 GLY A CA 1
ATOM 573 C C . GLY A 1 73 ? 2.392 -0.843 -2.308 1.00 95.38 73 GLY A C 1
ATOM 574 O O . GLY A 1 73 ? 2.676 0.222 -2.846 1.00 95.38 73 GLY A O 1
ATOM 575 N N . VAL A 1 74 ? 3.310 -1.615 -1.737 1.00 93.50 74 VAL A N 1
ATOM 576 C CA . VAL A 1 74 ? 4.756 -1.395 -1.845 1.00 93.50 74 VAL A CA 1
ATOM 577 C C . VAL A 1 74 ? 5.276 -2.238 -2.999 1.00 93.50 74 VAL A C 1
ATOM 579 O O . VAL A 1 74 ? 5.123 -3.462 -2.995 1.00 93.50 74 VAL A O 1
ATOM 582 N N . VAL A 1 75 ? 5.854 -1.579 -3.999 1.00 91.56 75 VAL A N 1
ATOM 583 C CA . VAL A 1 75 ? 6.276 -2.197 -5.257 1.00 91.56 75 VAL A CA 1
ATOM 584 C C . VAL A 1 75 ? 7.728 -1.847 -5.550 1.00 91.56 75 VAL A C 1
ATOM 586 O O . VAL A 1 75 ? 8.087 -0.672 -5.562 1.00 91.56 75 VAL A O 1
ATOM 589 N N . ASP A 1 76 ? 8.542 -2.853 -5.860 1.00 90.19 76 ASP A N 1
ATOM 590 C CA . ASP A 1 76 ? 9.911 -2.653 -6.331 1.00 90.19 76 ASP A CA 1
ATOM 591 C C . ASP A 1 76 ? 9.967 -2.723 -7.855 1.00 90.19 76 ASP A C 1
ATOM 593 O O . ASP A 1 76 ? 9.556 -3.711 -8.477 1.00 90.19 76 ASP A O 1
ATOM 597 N N . LEU A 1 77 ? 10.527 -1.675 -8.454 1.00 86.56 77 LEU A N 1
ATOM 598 C CA . LEU A 1 77 ? 10.847 -1.601 -9.869 1.00 86.56 77 LEU A CA 1
ATOM 599 C C . LEU A 1 77 ? 12.327 -1.922 -10.070 1.00 86.56 77 LEU A C 1
ATOM 601 O O . LEU A 1 77 ? 13.201 -1.135 -9.706 1.00 86.56 77 LEU A O 1
ATOM 605 N N . LEU A 1 78 ? 12.605 -3.068 -10.686 1.00 84.50 78 LEU A N 1
ATOM 606 C CA . LEU A 1 78 ? 13.952 -3.589 -10.915 1.00 84.50 78 LEU A CA 1
ATOM 607 C C . LEU A 1 78 ? 14.168 -3.865 -12.408 1.00 84.50 78 LEU A C 1
ATOM 609 O O . LEU A 1 78 ? 13.196 -4.117 -13.123 1.00 84.50 78 LEU A O 1
ATOM 613 N N . PRO A 1 79 ? 15.410 -3.888 -12.922 1.00 81.12 79 PRO A N 1
ATOM 614 C CA . PRO A 1 79 ? 15.664 -4.275 -14.309 1.00 81.12 79 PRO A CA 1
ATOM 615 C C . PRO A 1 79 ? 14.981 -5.609 -14.654 1.00 81.12 79 PRO A C 1
ATOM 617 O O . PRO A 1 79 ? 15.256 -6.625 -14.029 1.00 81.12 79 PRO A O 1
ATOM 620 N N . GLY A 1 80 ? 14.046 -5.606 -15.611 1.00 76.81 80 GLY A N 1
ATOM 621 C CA . GLY A 1 80 ? 13.341 -6.819 -16.048 1.00 76.81 80 GLY A CA 1
ATOM 622 C C . GLY A 1 80 ? 12.407 -7.475 -15.017 1.00 76.81 80 GLY A C 1
ATOM 623 O O . GLY A 1 80 ? 11.894 -8.559 -15.292 1.00 76.81 80 GLY A O 1
ATOM 624 N N . CYS A 1 81 ? 12.159 -6.851 -13.861 1.00 82.31 81 CYS A N 1
ATOM 625 C CA . CYS A 1 81 ? 11.264 -7.372 -12.831 1.00 82.31 81 CYS A CA 1
ATOM 626 C C . CYS A 1 81 ? 10.425 -6.262 -12.173 1.00 82.31 81 CYS A C 1
ATOM 628 O O . CYS A 1 81 ? 10.911 -5.166 -11.905 1.00 82.31 81 CYS A O 1
ATOM 630 N N . LEU A 1 82 ? 9.163 -6.577 -11.891 1.00 86.56 82 LEU A N 1
ATOM 631 C CA . LEU A 1 82 ? 8.307 -5.818 -10.986 1.00 86.56 82 LEU A CA 1
ATOM 632 C C . LEU A 1 82 ? 7.976 -6.752 -9.818 1.00 86.56 82 LEU A C 1
ATOM 634 O O . LEU A 1 82 ? 7.591 -7.898 -10.060 1.00 86.56 82 LEU A O 1
ATOM 638 N N . SER A 1 83 ? 8.145 -6.294 -8.579 1.00 88.81 83 SER A N 1
ATOM 639 C CA . SER A 1 83 ? 7.886 -7.091 -7.373 1.00 88.81 83 SER A CA 1
ATOM 640 C C . SER A 1 83 ? 6.863 -6.395 -6.485 1.00 88.81 83 SER A C 1
ATOM 642 O O . SER A 1 83 ? 7.010 -5.212 -6.206 1.00 88.81 83 SER A O 1
ATOM 644 N N . SER A 1 84 ? 5.833 -7.114 -6.035 1.00 89.50 84 SER A N 1
ATOM 645 C CA . SER A 1 84 ? 4.865 -6.618 -5.051 1.00 89.50 84 SER A CA 1
ATOM 646 C C . SER A 1 84 ? 5.295 -7.100 -3.670 1.00 89.50 84 SER A C 1
ATOM 648 O O . SER A 1 84 ? 5.188 -8.287 -3.376 1.00 89.50 84 SER A O 1
ATOM 650 N N . VAL A 1 85 ? 5.784 -6.189 -2.833 1.00 89.38 85 VAL A N 1
ATOM 651 C CA . VAL A 1 85 ? 6.407 -6.505 -1.539 1.00 89.38 85 VAL A CA 1
ATOM 652 C C . VAL A 1 85 ? 5.366 -6.626 -0.435 1.00 89.38 85 VAL A C 1
ATOM 654 O O . VAL A 1 85 ? 5.378 -7.581 0.339 1.00 89.38 85 VAL A O 1
ATOM 657 N N . TYR A 1 86 ? 4.465 -5.650 -0.348 1.00 92.69 86 TYR A N 1
ATOM 658 C CA . TYR A 1 86 ? 3.504 -5.568 0.744 1.00 92.69 86 TYR A CA 1
ATOM 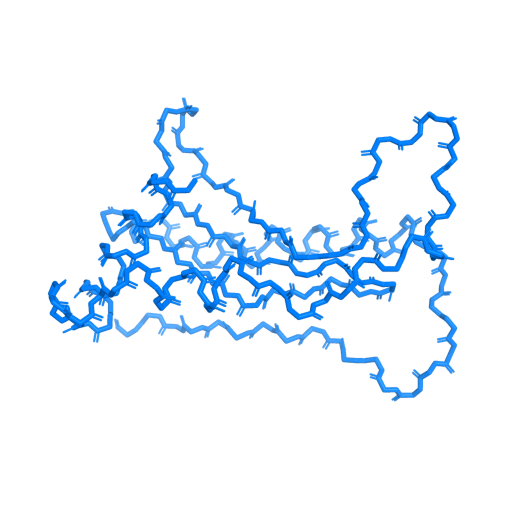659 C C . TYR A 1 86 ? 2.257 -4.802 0.311 1.00 92.69 86 TYR A C 1
ATOM 661 O O . TYR A 1 86 ? 2.337 -3.905 -0.525 1.00 92.69 86 TYR A O 1
ATOM 669 N N . LEU A 1 87 ? 1.102 -5.138 0.876 1.00 95.31 87 LEU A N 1
ATOM 670 C CA . LEU A 1 87 ? -0.148 -4.417 0.658 1.00 95.31 87 LEU A CA 1
ATOM 671 C C . LEU A 1 87 ? -0.856 -4.263 1.997 1.00 95.31 87 LEU A C 1
ATOM 673 O O . LEU A 1 87 ? -1.030 -5.239 2.721 1.00 95.31 87 LEU A O 1
ATOM 677 N N . PHE A 1 88 ? -1.305 -3.049 2.286 1.00 96.12 88 PHE A N 1
ATOM 678 C CA . PHE A 1 88 ? -2.144 -2.748 3.439 1.00 96.12 88 PHE A CA 1
ATOM 679 C C . PHE A 1 88 ? -3.239 -1.763 3.035 1.00 96.12 88 PHE A C 1
ATOM 681 O O . PHE A 1 88 ? -3.102 -1.007 2.066 1.00 96.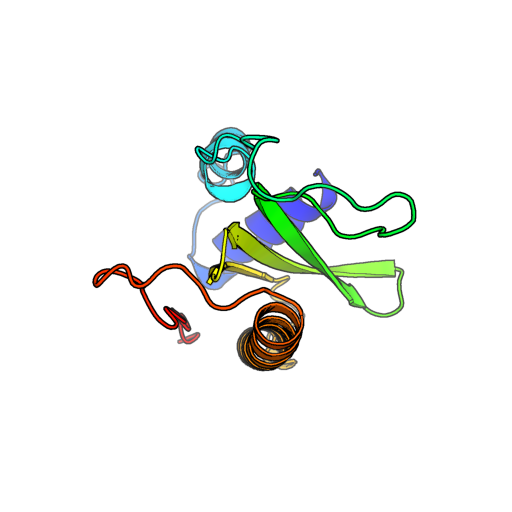12 88 PHE A O 1
ATOM 688 N N . TYR A 1 89 ? -4.360 -1.805 3.745 1.00 97.50 89 TYR A N 1
ATOM 689 C CA . TYR A 1 89 ? -5.557 -1.063 3.374 1.00 97.50 89 TYR A CA 1
ATOM 690 C C . TYR A 1 89 ? -6.384 -0.659 4.585 1.00 97.50 89 TYR A C 1
ATOM 692 O O . TYR A 1 89 ? -6.277 -1.234 5.661 1.00 97.50 89 TYR A O 1
ATOM 700 N N . HIS A 1 90 ? -7.240 0.335 4.398 1.00 97.19 90 HIS A N 1
ATOM 701 C CA . HIS A 1 90 ? -8.126 0.802 5.447 1.00 97.19 90 HIS A CA 1
ATOM 702 C C . HIS A 1 90 ? -9.232 -0.247 5.685 1.00 97.19 90 HIS A C 1
ATOM 704 O O . HIS A 1 90 ? -9.940 -0.596 4.734 1.00 97.19 90 HIS A O 1
ATOM 710 N N . PRO A 1 91 ? -9.421 -0.744 6.923 1.00 96.31 91 PRO A N 1
ATOM 711 C CA . PRO A 1 91 ? -10.280 -1.899 7.214 1.00 96.31 91 PRO A CA 1
ATOM 712 C C . PRO A 1 91 ? -11.752 -1.688 6.833 1.00 96.31 91 PRO A C 1
ATOM 714 O O . PRO A 1 91 ? -12.374 -2.611 6.312 1.00 96.31 91 PRO A O 1
ATOM 717 N N . ASP A 1 92 ? -12.280 -0.465 6.957 1.00 96.62 92 ASP A N 1
ATOM 718 C CA . ASP A 1 92 ? -13.638 -0.109 6.495 1.00 96.62 92 ASP A CA 1
ATOM 719 C C . ASP A 1 92 ? -13.914 -0.443 5.019 1.00 96.62 92 ASP A C 1
ATOM 721 O O . ASP A 1 92 ? -15.067 -0.574 4.618 1.00 96.62 92 ASP A O 1
ATOM 725 N N . TYR A 1 93 ? -12.869 -0.590 4.198 1.00 96.31 93 TYR A N 1
ATOM 726 C CA . TYR A 1 93 ? -12.972 -0.897 2.770 1.00 96.31 93 TYR A CA 1
ATOM 727 C C . TYR A 1 93 ? -12.631 -2.353 2.442 1.00 96.31 93 TYR A C 1
ATOM 729 O O . TYR A 1 93 ? -12.521 -2.707 1.267 1.00 96.31 93 TYR A O 1
ATOM 737 N N . ALA A 1 94 ? -12.508 -3.230 3.445 1.00 93.62 94 ALA A N 1
ATOM 738 C CA . ALA A 1 94 ? -12.240 -4.655 3.240 1.00 93.62 94 ALA A CA 1
ATOM 739 C C . ALA A 1 94 ? -13.281 -5.322 2.320 1.00 93.62 94 ALA A C 1
ATOM 741 O O . ALA A 1 94 ? -12.939 -6.203 1.527 1.00 93.62 94 ALA A O 1
ATOM 742 N N . PHE A 1 95 ? -14.533 -4.848 2.348 1.00 95.31 95 PHE A N 1
ATOM 743 C CA . PHE A 1 95 ? -15.616 -5.341 1.489 1.00 95.31 95 PHE A CA 1
ATOM 744 C C . PHE A 1 95 ? -15.331 -5.182 -0.015 1.00 95.31 95 PHE A C 1
ATOM 746 O O . PHE A 1 95 ? -15.868 -5.942 -0.819 1.00 95.31 95 PHE A O 1
ATOM 753 N N . LEU A 1 96 ? -14.452 -4.248 -0.404 1.00 94.88 96 LEU A N 1
ATOM 754 C CA . LEU A 1 96 ? -14.022 -4.052 -1.792 1.00 94.88 96 LEU A CA 1
ATOM 755 C C . LEU A 1 96 ? -13.000 -5.096 -2.263 1.00 94.88 96 LEU A C 1
ATOM 757 O O . LEU A 1 96 ? -12.648 -5.110 -3.441 1.00 94.88 96 LEU A O 1
ATOM 761 N N . ARG A 1 97 ? -12.511 -5.969 -1.369 1.00 93.25 97 ARG A N 1
ATOM 762 C CA . ARG A 1 97 ? -11.500 -6.998 -1.668 1.00 93.25 97 ARG A CA 1
ATOM 763 C C . ARG A 1 97 ? -10.255 -6.402 -2.333 1.00 93.25 97 ARG A C 1
ATOM 765 O O . ARG A 1 97 ? -9.797 -6.860 -3.382 1.00 93.25 97 ARG A O 1
ATOM 772 N N . LEU A 1 98 ? -9.695 -5.372 -1.700 1.00 93.44 98 LEU A N 1
ATOM 773 C CA . LEU A 1 98 ? -8.593 -4.566 -2.239 1.00 93.44 98 LEU A CA 1
ATOM 774 C C . LEU A 1 98 ? -7.340 -5.392 -2.569 1.00 93.44 98 LEU A C 1
ATOM 776 O O . LEU A 1 98 ? -6.645 -5.064 -3.526 1.00 93.44 98 LEU A O 1
ATOM 780 N N . GLY A 1 99 ? -7.107 -6.510 -1.873 1.00 90.94 99 GLY A N 1
ATOM 781 C CA . GLY A 1 99 ? -6.063 -7.479 -2.229 1.00 90.94 99 GLY A CA 1
ATOM 782 C C . GLY A 1 99 ? -6.224 -8.074 -3.629 1.00 90.94 99 GLY A C 1
ATOM 783 O O . GLY A 1 99 ? -5.268 -8.126 -4.400 1.00 90.94 99 GLY A O 1
ATOM 784 N N . THR A 1 100 ? -7.444 -8.465 -4.001 1.00 93.44 100 THR A N 1
ATOM 785 C CA . THR A 1 100 ? -7.737 -8.985 -5.344 1.00 93.44 100 THR A CA 1
ATOM 786 C C . THR A 1 100 ? -7.556 -7.903 -6.400 1.00 93.44 100 THR A C 1
ATOM 788 O O . THR A 1 100 ? -6.934 -8.148 -7.433 1.00 93.44 100 THR A O 1
ATOM 791 N N . TYR A 1 101 ? -8.062 -6.696 -6.139 1.00 94.31 101 TYR A N 1
ATOM 792 C CA . TYR A 1 101 ? -7.907 -5.576 -7.062 1.00 94.31 101 TYR A CA 1
ATOM 793 C C . TYR A 1 101 ? -6.430 -5.217 -7.283 1.00 94.31 101 TYR A C 1
ATOM 795 O O . TYR A 1 101 ? -5.988 -5.122 -8.429 1.00 94.31 101 TYR A O 1
ATOM 803 N N . ALA A 1 102 ? -5.651 -5.096 -6.205 1.00 93.06 102 ALA A N 1
ATOM 804 C CA . ALA A 1 102 ? -4.222 -4.809 -6.271 1.00 93.06 102 ALA A CA 1
ATOM 805 C C . ALA A 1 102 ? -3.460 -5.891 -7.050 1.00 93.06 102 ALA A C 1
ATOM 807 O O . ALA A 1 102 ? -2.639 -5.565 -7.903 1.00 93.06 102 ALA A O 1
ATOM 808 N N . ALA A 1 103 ? -3.783 -7.173 -6.844 1.00 91.88 103 ALA A N 1
ATOM 809 C CA . ALA A 1 103 ? -3.170 -8.270 -7.592 1.00 91.88 103 ALA A CA 1
ATOM 810 C C . ALA A 1 103 ? -3.455 -8.187 -9.104 1.00 91.88 103 ALA A C 1
ATOM 812 O O . ALA A 1 103 ? -2.549 -8.374 -9.921 1.00 91.88 103 ALA A O 1
ATOM 813 N N . LEU A 1 104 ? -4.695 -7.869 -9.496 1.00 93.75 104 LEU A N 1
ATOM 814 C CA . LEU A 1 104 ? -5.061 -7.680 -10.905 1.00 93.75 104 LEU A CA 1
ATOM 815 C C . LEU A 1 104 ? -4.350 -6.467 -11.514 1.00 93.75 104 LEU A C 1
ATOM 817 O O . LEU A 1 104 ? -3.837 -6.544 -12.635 1.00 93.75 104 LEU A O 1
ATOM 821 N N . ARG A 1 105 ? -4.284 -5.361 -10.767 1.00 92.62 105 ARG A N 1
ATOM 822 C CA . ARG A 1 105 ? -3.599 -4.143 -11.197 1.00 92.62 105 ARG A CA 1
ATOM 823 C C . ARG A 1 105 ? -2.106 -4.386 -11.402 1.00 92.62 105 ARG A C 1
ATOM 825 O O . ARG A 1 105 ? -1.577 -4.067 -12.465 1.00 92.62 105 ARG A O 1
ATOM 832 N N . PHE A 1 106 ? -1.469 -5.041 -10.439 1.00 92.00 106 PHE A N 1
ATOM 833 C CA . PHE A 1 106 ? -0.068 -5.429 -10.504 1.00 92.00 106 PHE A CA 1
ATOM 834 C C . PHE A 1 106 ? 0.224 -6.361 -11.689 1.00 92.00 106 PHE A C 1
ATOM 836 O O . PHE A 1 106 ? 1.218 -6.184 -12.395 1.00 92.00 106 PHE A O 1
ATOM 843 N N . ALA A 1 107 ? -0.649 -7.339 -11.961 1.00 89.38 107 ALA A N 1
ATOM 844 C CA . ALA A 1 107 ? -0.497 -8.235 -13.108 1.00 89.38 107 ALA A CA 1
ATOM 845 C C . ALA A 1 107 ? -0.557 -7.481 -14.447 1.00 89.38 107 ALA A C 1
ATOM 847 O O . ALA A 1 107 ? 0.207 -7.786 -15.368 1.00 89.38 107 ALA A O 1
ATOM 848 N N . HIS A 1 108 ? -1.440 -6.486 -14.559 1.00 90.94 108 HIS A N 1
ATOM 849 C CA . HIS A 1 108 ? -1.501 -5.604 -15.721 1.00 90.94 108 HIS A CA 1
ATOM 850 C C . HIS A 1 108 ? -0.221 -4.764 -15.858 1.00 90.94 108 HIS A C 1
ATOM 852 O O . HIS A 1 108 ? 0.405 -4.759 -16.917 1.00 90.94 108 HIS A O 1
ATOM 858 N N . GLU A 1 109 ? 0.210 -4.105 -14.784 1.00 88.44 109 GLU A N 1
ATOM 859 C CA . GLU A 1 109 ? 1.407 -3.254 -14.774 1.00 88.44 109 GLU A CA 1
ATOM 860 C C . GLU A 1 109 ? 2.680 -4.043 -15.086 1.00 88.44 109 GLU A C 1
ATOM 862 O O . GLU A 1 109 ? 3.498 -3.597 -15.888 1.00 88.44 109 GLU A O 1
ATOM 867 N N . SER A 1 110 ? 2.797 -5.263 -14.562 1.00 87.44 110 SER A N 1
ATOM 868 C CA . SER A 1 110 ? 3.896 -6.181 -14.871 1.00 87.44 110 SER A CA 1
ATOM 869 C C . SER A 1 110 ? 3.976 -6.498 -16.367 1.00 87.44 110 SER A C 1
ATOM 871 O O . SER A 1 110 ? 5.063 -6.517 -16.942 1.00 87.44 110 SER A O 1
ATOM 873 N N . ARG A 1 111 ? 2.832 -6.726 -17.031 1.00 86.56 111 ARG A N 1
ATOM 874 C CA . ARG A 1 111 ? 2.794 -6.984 -18.482 1.00 86.56 111 ARG A CA 1
ATOM 875 C C . ARG A 1 111 ? 3.237 -5.765 -19.280 1.00 86.56 111 ARG A C 1
ATOM 877 O O . ARG A 1 111 ? 4.051 -5.913 -20.187 1.00 86.56 111 ARG A O 1
ATOM 884 N N . VAL A 1 112 ? 2.727 -4.584 -18.933 1.00 85.81 112 VAL A N 1
ATOM 885 C CA . VAL A 1 112 ? 3.110 -3.325 -19.589 1.00 85.81 112 VAL A CA 1
ATOM 886 C C . VAL A 1 112 ? 4.604 -3.063 -19.402 1.00 85.81 112 VAL A C 1
ATOM 888 O O . VAL A 1 112 ? 5.311 -2.801 -20.372 1.00 85.81 112 VAL A O 1
ATOM 891 N N . TYR A 1 113 ? 5.108 -3.214 -18.178 1.00 83.06 113 TYR A N 1
ATOM 892 C CA . TYR A 1 113 ? 6.516 -3.018 -17.860 1.00 83.06 113 TYR A CA 1
ATOM 893 C C . TYR A 1 113 ? 7.432 -3.944 -18.671 1.00 83.06 113 TYR A C 1
ATOM 895 O O . TYR A 1 113 ? 8.418 -3.484 -19.249 1.00 83.06 113 TYR A O 1
ATOM 903 N N . LEU A 1 114 ? 7.095 -5.234 -18.759 1.00 81.44 114 LEU A N 1
ATOM 904 C CA . LEU A 1 114 ? 7.873 -6.208 -19.526 1.00 81.44 114 LEU A CA 1
ATOM 905 C C . LEU A 1 114 ? 7.792 -5.973 -21.039 1.00 81.44 114 LEU A C 1
ATOM 907 O O . LEU A 1 114 ? 8.781 -6.198 -21.725 1.00 81.44 114 LEU A O 1
ATOM 911 N N . ALA A 1 115 ? 6.652 -5.511 -21.560 1.00 81.62 115 ALA A N 1
ATOM 912 C CA . ALA A 1 115 ? 6.496 -5.200 -22.982 1.00 81.62 115 ALA A CA 1
ATOM 913 C C . ALA A 1 115 ? 7.326 -3.981 -23.420 1.00 81.62 115 ALA A C 1
ATOM 915 O O . ALA A 1 115 ? 7.775 -3.920 -24.562 1.00 81.62 115 ALA A O 1
ATOM 916 N N . LEU A 1 116 ? 7.532 -3.020 -22.515 1.00 77.62 116 LEU A N 1
ATOM 917 C CA . LEU A 1 116 ? 8.323 -1.811 -22.766 1.00 77.62 116 LEU A CA 1
ATOM 918 C C . LEU A 1 116 ? 9.812 -1.982 -22.429 1.00 77.62 116 LEU A C 1
ATOM 920 O O . LEU A 1 116 ? 10.632 -1.154 -22.825 1.00 77.62 116 LEU A O 1
ATOM 924 N N . SER A 1 117 ? 10.174 -3.030 -21.687 1.00 69.19 117 SER A N 1
ATOM 925 C CA . SER A 1 117 ? 11.557 -3.280 -21.283 1.00 69.19 117 SER A CA 1
ATOM 926 C C . SER A 1 117 ? 12.287 -4.141 -22.319 1.00 69.19 117 SER A C 1
ATOM 928 O O . SER A 1 117 ? 11.708 -5.097 -22.836 1.00 69.19 117 SER A O 1
ATOM 930 N N . PRO A 1 118 ? 13.575 -3.868 -22.614 1.00 64.75 118 PRO A N 1
ATOM 931 C CA . PRO A 1 118 ? 14.384 -4.813 -23.374 1.00 64.75 118 PRO A CA 1
ATOM 932 C C . PRO A 1 118 ? 14.413 -6.166 -22.642 1.00 64.75 118 PRO A C 1
ATOM 934 O O . PRO A 1 118 ? 14.348 -6.189 -21.406 1.00 64.75 118 PRO A O 1
ATOM 937 N N . PRO A 1 119 ? 14.506 -7.296 -23.369 1.00 61.34 119 PRO A N 1
ATOM 938 C CA . PRO A 1 119 ? 14.542 -8.610 -22.744 1.00 61.34 119 PRO A CA 1
ATOM 939 C C . PRO A 1 119 ? 15.671 -8.648 -21.706 1.00 61.34 119 PRO A C 1
ATOM 941 O O . PRO A 1 119 ? 16.781 -8.195 -22.012 1.00 61.34 119 PRO A O 1
ATOM 944 N N . PRO A 1 120 ? 15.415 -9.151 -20.484 1.00 57.44 120 PRO A N 1
ATOM 945 C CA . PRO A 1 120 ? 16.450 -9.196 -19.468 1.00 57.44 120 PRO A CA 1
ATOM 946 C C . PRO A 1 120 ? 17.629 -10.032 -19.985 1.00 57.44 120 PRO A C 1
ATOM 948 O O . PRO A 1 120 ? 17.414 -11.031 -20.687 1.00 57.44 120 PRO A O 1
ATOM 951 N N . PRO A 1 121 ? 18.879 -9.661 -19.655 1.00 56.34 121 PRO A N 1
ATOM 952 C CA . PRO A 1 121 ? 20.012 -10.541 -19.901 1.00 56.34 121 PRO A CA 1
ATOM 953 C C . PRO A 1 121 ? 19.707 -11.901 -19.265 1.00 56.34 121 PRO A C 1
ATOM 955 O O . PRO A 1 121 ? 19.171 -11.956 -18.157 1.00 56.34 121 PRO A O 1
ATOM 958 N N . ARG A 1 122 ? 19.986 -12.992 -19.992 1.00 52.78 122 ARG A N 1
ATOM 959 C CA . ARG A 1 122 ? 19.740 -14.375 -19.555 1.00 52.78 122 ARG A CA 1
ATOM 960 C C . ARG A 1 122 ? 20.498 -14.661 -18.251 1.00 52.78 122 ARG A C 1
ATOM 962 O O . ARG A 1 122 ? 21.603 -15.187 -18.285 1.00 52.78 122 ARG A O 1
ATOM 969 N N . PHE A 1 123 ? 19.907 -14.328 -17.110 1.00 50.56 123 PHE A N 1
ATOM 970 C CA . PHE A 1 123 ? 20.362 -14.759 -15.797 1.00 50.56 123 PHE A CA 1
ATOM 971 C C . PHE A 1 123 ? 19.411 -15.851 -15.288 1.00 50.56 123 PHE A C 1
ATOM 973 O O . PHE A 1 123 ? 18.196 -15.648 -15.303 1.00 50.56 123 PHE A O 1
ATOM 980 N N . PRO A 1 124 ? 19.929 -17.004 -14.831 1.00 47.72 124 PRO A N 1
ATOM 981 C CA . PRO A 1 124 ? 19.115 -18.163 -14.451 1.00 47.72 124 PRO A CA 1
ATOM 982 C C . PRO A 1 124 ? 18.331 -18.001 -13.133 1.00 47.72 124 PRO A C 1
ATOM 984 O O . PRO A 1 124 ? 17.629 -18.923 -12.739 1.00 47.72 124 PRO A O 1
ATOM 987 N N . PHE A 1 125 ? 18.404 -16.842 -12.466 1.00 44.81 125 PHE A N 1
ATOM 988 C CA . PHE A 1 125 ? 17.798 -16.594 -11.148 1.00 44.81 125 PHE A CA 1
ATOM 989 C C . PHE A 1 125 ? 16.726 -15.490 -11.152 1.00 44.81 125 PHE A C 1
ATOM 991 O O . PHE A 1 125 ? 16.534 -14.804 -10.151 1.00 44.81 125 PHE A O 1
ATOM 998 N N . TYR A 1 126 ? 16.025 -15.277 -12.270 1.00 46.09 126 TYR A N 1
ATOM 999 C CA . TYR A 1 126 ? 14.916 -14.318 -12.292 1.00 46.09 126 TYR A CA 1
ATOM 1000 C C . TYR A 1 126 ? 13.668 -14.917 -11.636 1.00 46.09 126 TYR A C 1
ATOM 1002 O O . TYR A 1 126 ? 12.958 -15.730 -12.231 1.00 46.09 126 TYR A O 1
ATOM 1010 N N . PHE A 1 127 ? 13.399 -14.486 -10.403 1.00 42.56 127 PHE A N 1
ATOM 1011 C CA . PHE A 1 127 ? 12.146 -14.743 -9.705 1.00 42.56 127 PHE A CA 1
ATOM 1012 C C . PHE A 1 127 ? 10.981 -14.156 -10.501 1.00 42.56 127 PHE A C 1
ATOM 1014 O O . PHE A 1 127 ? 10.788 -12.945 -10.591 1.00 42.56 127 PHE A O 1
ATOM 1021 N N . ARG A 1 128 ? 10.207 -15.049 -11.113 1.00 44.88 128 ARG A N 1
ATOM 1022 C CA . ARG A 1 128 ? 8.978 -14.730 -11.826 1.00 44.88 128 ARG A CA 1
ATOM 1023 C C . ARG A 1 128 ? 7.837 -14.814 -10.815 1.00 44.88 128 ARG A C 1
ATOM 1025 O O . ARG A 1 128 ? 7.484 -15.910 -10.408 1.00 44.88 128 ARG A O 1
ATOM 1032 N N . LEU A 1 129 ? 7.290 -13.656 -10.444 1.00 41.09 129 LEU A N 1
ATOM 1033 C CA . LEU A 1 129 ? 6.055 -13.480 -9.670 1.00 41.09 129 LEU A CA 1
ATOM 1034 C C . LEU A 1 129 ? 6.036 -14.166 -8.284 1.00 41.09 129 LEU A C 1
ATOM 1036 O O . LEU A 1 129 ? 5.598 -15.303 -8.152 1.00 41.09 129 LEU A O 1
ATOM 1040 N N . PHE A 1 130 ? 6.397 -13.431 -7.229 1.00 37.47 130 PHE A N 1
ATOM 1041 C CA . PHE A 1 130 ? 5.922 -13.733 -5.874 1.00 37.47 130 PHE A CA 1
ATOM 1042 C C . PHE A 1 130 ? 4.725 -12.828 -5.573 1.00 37.47 130 PHE A C 1
ATOM 1044 O O . PHE A 1 130 ? 4.885 -11.654 -5.263 1.00 37.47 130 PHE A O 1
ATOM 1051 N N . LEU A 1 131 ? 3.514 -13.370 -5.707 1.00 35.91 131 LEU A N 1
ATOM 1052 C CA . LEU A 1 131 ? 2.320 -12.781 -5.110 1.00 35.91 131 LEU A CA 1
ATOM 1053 C C . LEU A 1 131 ? 2.098 -13.507 -3.781 1.00 35.91 131 LEU A C 1
ATOM 1055 O O . LEU A 1 131 ? 1.528 -14.596 -3.765 1.00 35.91 131 LEU A O 1
ATOM 1059 N N . VAL A 1 132 ? 2.546 -12.930 -2.665 1.00 32.91 132 VAL A N 1
ATOM 1060 C CA . VAL A 1 132 ? 2.037 -13.358 -1.356 1.00 32.91 132 VAL A CA 1
ATOM 1061 C C . VAL A 1 132 ? 0.686 -12.675 -1.183 1.00 32.91 132 VAL A C 1
ATOM 1063 O O . VAL A 1 132 ? 0.578 -11.589 -0.622 1.00 32.91 132 VAL A O 1
ATOM 1066 N N . ALA A 1 133 ? -0.360 -13.287 -1.735 1.00 30.72 133 ALA A N 1
ATOM 1067 C CA . ALA A 1 133 ? -1.712 -12.974 -1.312 1.00 30.72 133 ALA A CA 1
ATOM 1068 C C . ALA A 1 133 ? -1.850 -13.505 0.119 1.00 30.72 133 ALA A C 1
ATOM 1070 O O . ALA A 1 133 ? -2.123 -14.687 0.319 1.00 30.72 133 ALA A O 1
ATOM 1071 N N . VAL A 1 134 ? -1.600 -12.657 1.119 1.00 32.44 134 VAL A N 1
ATOM 1072 C CA . VAL A 1 134 ? -2.043 -12.955 2.481 1.00 32.44 134 VAL A CA 1
ATOM 1073 C C . VAL A 1 134 ? -3.566 -12.877 2.424 1.00 32.44 134 VAL A C 1
ATOM 1075 O O . VAL A 1 134 ? -4.146 -11.795 2.383 1.00 32.44 134 VAL A O 1
ATOM 1078 N N . GLY A 1 135 ? -4.205 -14.035 2.257 1.00 26.38 135 GLY A N 1
ATOM 1079 C CA . GLY A 1 135 ? -5.653 -14.153 2.309 1.00 26.38 135 GLY A CA 1
ATOM 1080 C C . GLY A 1 135 ? -6.131 -13.710 3.684 1.00 26.38 135 GLY A C 1
ATOM 1081 O O . GLY A 1 135 ? -5.621 -14.190 4.694 1.00 26.38 135 GLY A O 1
ATOM 1082 N N . SER A 1 136 ? -7.079 -12.778 3.715 1.00 31.89 136 SER A N 1
ATOM 1083 C CA . SER A 1 136 ? -7.814 -12.444 4.930 1.00 31.89 136 SER A CA 1
ATOM 1084 C C . SER A 1 136 ? -8.564 -13.697 5.397 1.00 31.89 136 SER A C 1
ATOM 1086 O O . SER A 1 136 ? -9.353 -14.252 4.626 1.00 31.89 136 SER A O 1
ATOM 1088 N N . ALA A 1 137 ? -8.256 -14.158 6.611 1.00 31.91 137 ALA A N 1
ATOM 1089 C CA . ALA A 1 137 ? -9.125 -15.043 7.383 1.00 31.91 137 ALA A CA 1
ATOM 1090 C C . ALA A 1 137 ? -10.330 -14.256 7.917 1.00 31.91 137 ALA A C 1
ATOM 1092 O O . ALA A 1 137 ? -10.182 -13.024 8.101 1.00 31.91 137 ALA A O 1
#

Radius of gyration: 16.45 Å; chains: 1; bounding box: 39×31×45 Å

pLDDT: mean 79.86, std 20.2, range [26.38, 97.5]

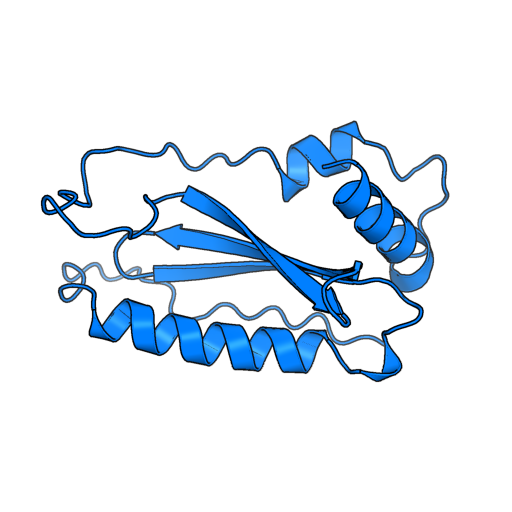Secondary structure (DSSP, 8-state):
-HHHHHHHHHHIIIII---TTT--HHHHIIIII-------TTS----TT-----SEEEEEEEEETTTEEEEEEEEEEETTEEEEEEEEE-GGGGGG-HHHHHHHHHHHHHHHHHHHSPPPP--TT------------

Foldseek 3Di:
DVQQLVQVLLQCCPQVVDDSVRSDPVCCCVPQPDWPDDQPVPPDPPDVPDPDDGFAWDWDFDDDVNPHTFKTWIWGDDQLDIATDDITGRPVCVVVVVLVVVVVVSVVVNVVSNVPHDHPDPDPPDDDDDDPSPDRD